Protein AF-A0A0L0V4I0-F1 (afdb_monomer)

Sequence (169 aa):
MTSSSRMPRTSWTTQQIAWNHDGDEGHPPSITVLLNWLERDNNYKRWRQDTTKVVIRWEVVAELKAHGIAHRNGADVNLKICMLEQAYLTAHAIQSRPDKYKRIIDGKEISTEAHMRMICKHWTGLDPLMGPLMTHADEVRYNIHNECFCQGLRQLLSPSLLPATGLKL

pLDDT: mean 77.12, std 23.41, range [28.97, 97.75]

Secondary structure (DSSP, 8-state):
-------------TT---TTS--BTTB--HHHHHHHHHHSTTHHHHHHH-SS-HHHHHHHHHHHHHTT--S--HHHHHHHHHHHHHHHHHHHHHHH-TTTS--EETTEEPPHHHHHHHH-TTHHHHHHHHGGG--HHHHHHHHHTHHHHTTTGGGTS------------

Structure (mmCIF, N/CA/C/O backbone):
data_AF-A0A0L0V4I0-F1
#
_entry.id   AF-A0A0L0V4I0-F1
#
loop_
_atom_site.group_PDB
_atom_site.id
_atom_site.type_symbol
_atom_site.label_atom_id
_atom_site.label_alt_id
_atom_site.label_comp_id
_atom_site.label_asym_id
_atom_site.label_entity_id
_atom_site.label_seq_id
_atom_site.pdbx_PDB_ins_code
_atom_site.Cartn_x
_atom_site.Cartn_y
_atom_site.Cartn_z
_atom_site.occupancy
_atom_site.B_iso_or_equiv
_atom_site.auth_seq_id
_atom_site.auth_comp_id
_atom_site.auth_asym_id
_atom_site.auth_atom_id
_atom_site.pdbx_PDB_model_num
ATOM 1 N N . MET A 1 1 ? -6.981 -49.919 14.067 1.00 34.25 1 MET A N 1
ATOM 2 C CA . MET A 1 1 ? -6.974 -48.605 14.746 1.00 34.25 1 MET A CA 1
ATOM 3 C C . MET A 1 1 ? -5.585 -48.002 14.594 1.00 34.25 1 MET A C 1
ATOM 5 O O . MET A 1 1 ? -4.705 -48.300 15.386 1.00 34.25 1 MET A O 1
ATOM 9 N N . THR A 1 2 ? -5.335 -47.254 13.521 1.00 32.97 2 THR A N 1
ATOM 10 C CA . THR A 1 2 ? -4.030 -46.625 13.269 1.00 32.97 2 THR A CA 1
ATOM 11 C C . THR A 1 2 ? -4.064 -45.192 13.781 1.00 32.97 2 THR A C 1
ATOM 13 O O . THR A 1 2 ? -4.767 -44.341 13.242 1.00 32.97 2 THR A O 1
ATOM 16 N N . SER A 1 3 ? -3.341 -44.968 14.877 1.00 29.17 3 SER A N 1
ATOM 17 C CA . SER A 1 3 ? -3.138 -43.669 15.512 1.00 29.17 3 SER A CA 1
ATOM 18 C C . SER A 1 3 ? -2.268 -42.795 14.606 1.00 29.17 3 SER A C 1
ATOM 20 O O . SER A 1 3 ? -1.114 -43.127 14.342 1.00 29.17 3 SER A O 1
ATOM 22 N N . SER A 1 4 ? -2.835 -41.707 14.083 1.00 33.25 4 SER A N 1
ATOM 23 C CA . SER A 1 4 ? -2.123 -40.755 13.229 1.00 33.25 4 SER A CA 1
ATOM 24 C C . SER A 1 4 ? -1.326 -39.795 14.111 1.00 33.25 4 SER A C 1
ATOM 26 O O . SER A 1 4 ? -1.894 -38.923 14.773 1.00 33.25 4 SER A O 1
ATOM 28 N N . SER A 1 5 ? -0.004 -39.965 14.13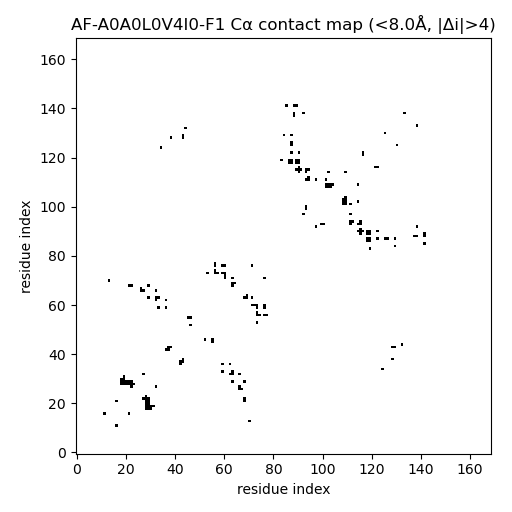8 1.00 38.09 5 SER A N 1
ATOM 29 C CA . SER A 1 5 ? 0.930 -39.088 14.843 1.00 38.09 5 SER A CA 1
ATOM 30 C C . SER A 1 5 ? 0.876 -37.677 14.255 1.00 38.09 5 SER A C 1
ATOM 32 O O . SER A 1 5 ? 1.319 -37.431 13.132 1.00 38.09 5 SER A O 1
ATOM 34 N N . ARG A 1 6 ? 0.307 -36.745 15.020 1.00 40.72 6 ARG A N 1
ATOM 35 C CA . ARG A 1 6 ? 0.271 -35.315 14.716 1.00 40.72 6 ARG A CA 1
ATOM 36 C C . ARG A 1 6 ? 1.664 -34.744 15.007 1.00 40.72 6 ARG A C 1
ATOM 38 O O . ARG A 1 6 ? 2.084 -34.728 16.161 1.00 40.72 6 ARG A O 1
ATOM 45 N N . MET A 1 7 ? 2.393 -34.326 13.972 1.00 34.47 7 MET A N 1
ATOM 46 C CA . MET A 1 7 ? 3.672 -33.623 14.139 1.00 34.47 7 MET A CA 1
ATOM 47 C C . MET A 1 7 ? 3.459 -32.334 14.956 1.00 34.47 7 MET A C 1
ATOM 49 O O . MET A 1 7 ? 2.437 -31.665 14.761 1.00 34.47 7 MET A O 1
ATOM 53 N N . PRO A 1 8 ? 4.391 -31.944 15.846 1.00 37.84 8 PRO A N 1
ATOM 54 C CA . PRO A 1 8 ? 4.285 -30.683 16.567 1.00 37.84 8 PRO A CA 1
ATOM 55 C C . PRO A 1 8 ? 4.387 -29.524 15.571 1.00 37.84 8 PRO A C 1
ATOM 57 O O . PRO A 1 8 ? 5.389 -29.394 14.867 1.00 37.84 8 PRO A O 1
ATOM 60 N N . ARG A 1 9 ? 3.362 -28.663 15.510 1.00 44.59 9 ARG A N 1
ATOM 61 C CA . ARG A 1 9 ? 3.486 -27.344 14.871 1.00 44.59 9 ARG A CA 1
ATOM 62 C C . ARG A 1 9 ? 4.581 -26.601 15.625 1.00 44.59 9 ARG A C 1
ATOM 64 O O . ARG A 1 9 ? 4.399 -26.273 16.795 1.00 44.59 9 ARG A O 1
ATOM 71 N N . THR A 1 10 ? 5.709 -26.357 14.966 1.00 45.31 10 THR A N 1
ATOM 72 C CA . THR A 1 10 ? 6.726 -25.439 15.468 1.00 45.31 10 THR A CA 1
ATOM 73 C C . THR A 1 10 ? 6.042 -24.111 15.782 1.00 45.31 10 THR A C 1
ATOM 75 O O . THR A 1 10 ? 5.307 -23.556 14.960 1.00 45.31 10 THR A O 1
ATOM 78 N N . SER A 1 11 ? 6.204 -23.635 17.015 1.00 41.53 11 SER A N 1
ATOM 79 C CA . SER A 1 11 ? 5.677 -22.346 17.442 1.00 41.53 11 SER A CA 1
ATOM 80 C C . SER A 1 11 ? 6.482 -21.256 16.746 1.00 41.53 11 SER A C 1
ATOM 82 O O . SER A 1 11 ? 7.517 -20.819 17.249 1.00 41.53 11 SER A O 1
ATOM 84 N N . TRP A 1 12 ? 6.039 -20.844 15.560 1.00 36.50 12 TRP A N 1
ATOM 85 C CA . TRP A 1 12 ? 6.485 -19.589 14.976 1.00 36.50 12 TRP A CA 1
ATOM 86 C C . TRP A 1 12 ? 6.231 -18.504 16.016 1.00 36.50 12 TRP A C 1
ATOM 88 O O . TRP A 1 12 ? 5.099 -18.332 16.475 1.00 36.50 12 TRP A O 1
ATOM 98 N N . THR A 1 13 ? 7.285 -17.808 16.438 1.00 43.12 13 THR A N 1
ATOM 99 C CA . THR A 1 13 ? 7.108 -16.592 17.221 1.00 43.12 13 THR A CA 1
ATOM 100 C C . THR A 1 13 ? 6.217 -15.662 16.405 1.00 43.12 13 THR A C 1
ATOM 102 O O . THR A 1 13 ? 6.369 -15.527 15.189 1.00 43.12 13 THR A O 1
ATOM 105 N N . THR A 1 14 ? 5.243 -15.055 17.073 1.00 48.72 14 THR A N 1
ATOM 106 C CA . THR A 1 14 ? 4.115 -14.297 16.511 1.00 48.72 14 THR A CA 1
ATOM 107 C C . THR A 1 14 ? 4.514 -13.233 15.468 1.00 48.72 14 THR A C 1
ATOM 109 O O . THR A 1 14 ? 3.688 -12.806 14.669 1.00 48.72 14 THR A O 1
ATOM 112 N N . GLN A 1 15 ? 5.793 -12.840 15.431 1.00 45.59 15 GLN A N 1
ATOM 113 C CA . GLN A 1 15 ? 6.386 -11.891 14.487 1.00 45.59 15 GLN A CA 1
ATOM 114 C C . GLN A 1 15 ? 6.671 -12.429 13.073 1.00 45.59 15 GLN A C 1
ATOM 116 O O . GLN A 1 15 ? 6.852 -11.616 12.171 1.00 45.59 15 GLN A O 1
ATOM 121 N N . GLN A 1 16 ? 6.725 -13.746 12.837 1.00 55.16 16 GLN A N 1
ATOM 122 C CA . GLN A 1 16 ? 7.199 -14.283 11.547 1.00 55.16 16 GLN A CA 1
ATOM 123 C C . GLN A 1 16 ? 6.113 -14.766 10.581 1.00 55.16 16 GLN A C 1
ATOM 125 O O . GLN A 1 16 ? 6.437 -15.159 9.460 1.00 55.16 16 GLN A O 1
ATOM 130 N N . ILE A 1 17 ? 4.831 -14.736 10.955 1.00 70.38 17 ILE A N 1
ATOM 131 C CA . ILE A 1 17 ? 3.790 -15.211 10.036 1.00 70.38 17 ILE A CA 1
ATOM 132 C C . ILE A 1 17 ? 3.685 -14.225 8.865 1.00 70.38 17 ILE A C 1
ATOM 134 O O . ILE A 1 17 ? 3.486 -13.022 9.056 1.00 70.38 17 ILE A O 1
ATOM 138 N N . ALA A 1 18 ? 3.870 -14.709 7.638 1.00 86.81 18 ALA A N 1
ATOM 139 C CA . ALA A 1 18 ? 3.820 -13.873 6.447 1.00 86.81 18 ALA A CA 1
ATOM 140 C C . ALA A 1 18 ? 2.383 -13.396 6.186 1.00 86.81 18 ALA A C 1
ATOM 142 O O . ALA A 1 18 ? 1.467 -14.206 6.146 1.00 86.81 18 ALA A O 1
ATOM 143 N N . TRP A 1 19 ? 2.198 -12.099 5.915 1.00 93.00 19 TRP A N 1
ATOM 144 C CA . TRP A 1 19 ? 0.888 -11.478 5.634 1.00 93.00 19 TRP A CA 1
ATOM 145 C C . TRP A 1 19 ? 0.092 -12.134 4.494 1.00 93.00 19 TRP A C 1
ATOM 147 O O . TRP A 1 19 ? -1.105 -11.909 4.388 1.00 93.00 19 TRP A O 1
ATOM 157 N N . ASN A 1 20 ? 0.755 -12.887 3.612 1.00 90.56 20 ASN A N 1
ATOM 158 C CA . ASN A 1 20 ? 0.120 -13.590 2.492 1.00 90.56 20 ASN A CA 1
ATOM 159 C C . ASN A 1 20 ? -0.324 -15.020 2.852 1.00 90.56 20 ASN A C 1
ATOM 161 O O . ASN A 1 20 ? -0.945 -15.681 2.028 1.00 90.56 20 ASN A O 1
ATOM 165 N N . HIS A 1 21 ? 0.043 -15.516 4.036 1.00 88.12 21 HIS A N 1
ATOM 166 C CA . HIS A 1 21 ? -0.069 -16.927 4.424 1.00 88.12 21 HIS A CA 1
ATOM 167 C C . HIS A 1 21 ? -0.541 -17.111 5.874 1.00 88.12 21 HIS A C 1
ATOM 169 O O . HIS A 1 21 ? -0.369 -18.184 6.442 1.00 88.12 21 HIS A O 1
ATOM 175 N N . ASP A 1 22 ? -1.091 -16.068 6.491 1.00 89.19 22 ASP A N 1
ATOM 176 C CA . ASP A 1 22 ? -1.547 -16.070 7.883 1.00 89.19 22 ASP A CA 1
ATOM 177 C C . ASP A 1 22 ? -3.072 -16.187 8.033 1.00 89.19 22 ASP A C 1
ATOM 179 O O . ASP A 1 22 ? -3.592 -15.953 9.122 1.00 89.19 22 ASP A O 1
ATOM 183 N N . GLY A 1 23 ? -3.762 -16.547 6.946 1.00 84.94 23 GLY A N 1
ATOM 184 C CA . GLY A 1 23 ? -5.162 -16.975 6.957 1.00 84.94 23 GLY A CA 1
ATOM 185 C C . GLY A 1 23 ? -5.305 -18.476 7.228 1.00 84.94 23 GLY A C 1
ATOM 186 O O . GLY A 1 23 ? -4.313 -19.210 7.286 1.00 84.94 23 GLY A O 1
ATOM 187 N N . ASP A 1 24 ? -6.543 -18.934 7.370 1.00 82.44 24 ASP A N 1
ATOM 188 C CA . ASP A 1 24 ? -6.903 -20.328 7.637 1.00 82.44 24 ASP A CA 1
ATOM 189 C C . ASP A 1 24 ? -8.071 -20.804 6.748 1.00 82.44 24 ASP A C 1
ATOM 191 O O . ASP A 1 24 ? -8.477 -20.135 5.795 1.00 82.44 24 ASP A O 1
ATOM 195 N N . GLU A 1 25 ? -8.570 -22.016 7.005 1.00 75.56 25 GLU A N 1
ATOM 196 C CA . GLU A 1 25 ? -9.678 -22.615 6.261 1.00 75.56 25 GLU A CA 1
ATOM 197 C C . GLU A 1 25 ? -10.993 -21.884 6.583 1.00 75.56 25 GLU A C 1
ATOM 199 O O . GLU A 1 25 ? -11.724 -22.245 7.500 1.00 75.56 25 GLU A O 1
ATOM 204 N N . GLY A 1 26 ? -11.269 -20.819 5.826 1.00 78.50 26 GLY A N 1
ATOM 205 C CA . GLY A 1 26 ? -12.465 -19.985 5.972 1.00 78.50 26 GLY A CA 1
ATOM 206 C C . GLY A 1 26 ? -12.172 -18.491 6.099 1.00 78.50 26 GLY A C 1
ATOM 207 O O . GLY A 1 26 ? -13.072 -17.686 5.845 1.00 78.50 26 GLY A O 1
ATOM 208 N N . HIS A 1 27 ? -10.929 -18.102 6.407 1.00 85.94 27 HIS A N 1
ATOM 209 C CA . HIS A 1 27 ? -10.543 -16.698 6.521 1.00 85.94 27 HIS A CA 1
ATOM 210 C C . HIS A 1 27 ? -9.415 -16.298 5.556 1.00 85.94 27 HIS A C 1
ATOM 212 O O . HIS A 1 27 ? -8.398 -16.990 5.441 1.00 85.94 27 HIS A O 1
ATOM 218 N N . PRO A 1 28 ? -9.559 -15.158 4.849 1.00 93.56 28 PRO A N 1
ATOM 219 C CA . PRO A 1 28 ? -8.517 -14.659 3.962 1.00 93.56 28 PRO A CA 1
ATOM 220 C C . PRO A 1 28 ? -7.261 -14.250 4.754 1.00 93.56 28 PRO A C 1
ATOM 222 O O . PRO A 1 28 ? -7.365 -13.866 5.918 1.00 93.56 28 PRO A O 1
ATOM 225 N N . PRO A 1 29 ? -6.068 -14.268 4.133 1.00 94.94 29 PRO A N 1
ATOM 226 C CA . PRO A 1 29 ? -4.847 -13.801 4.784 1.00 94.94 29 PRO A CA 1
ATOM 227 C C . PRO A 1 29 ? -4.891 -12.286 5.049 1.00 94.94 29 PRO A C 1
ATOM 229 O O . PRO A 1 29 ? -5.593 -11.538 4.357 1.00 94.94 29 PRO A O 1
ATOM 232 N N . SER A 1 30 ? -4.086 -11.806 6.002 1.00 96.31 30 SER A N 1
ATOM 233 C CA . SER A 1 30 ? -4.052 -10.398 6.430 1.00 96.31 30 SER A CA 1
ATOM 234 C C . SER A 1 30 ? -3.842 -9.427 5.279 1.00 96.31 30 SER A C 1
ATOM 236 O O . SER A 1 30 ? -4.384 -8.325 5.300 1.00 96.31 30 SER A O 1
ATOM 238 N N . ILE A 1 31 ? -3.044 -9.804 4.273 1.00 96.06 31 ILE A N 1
ATOM 239 C CA . ILE A 1 31 ? -2.812 -8.955 3.104 1.00 96.06 31 ILE A CA 1
ATOM 240 C C . ILE A 1 31 ? -4.113 -8.660 2.360 1.00 96.06 31 ILE A C 1
ATOM 242 O O . ILE A 1 31 ? -4.332 -7.526 1.954 1.00 96.06 31 ILE A O 1
ATOM 246 N N . THR A 1 32 ? -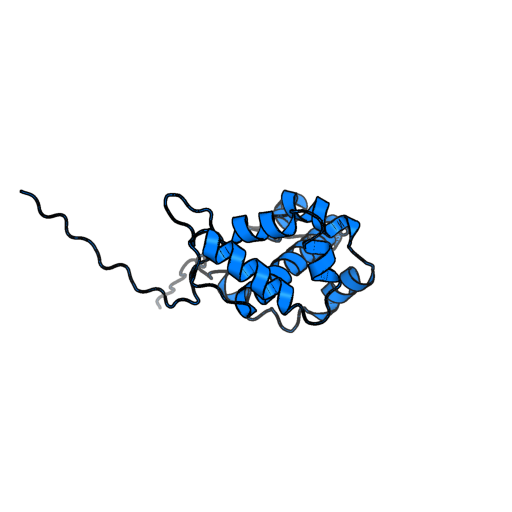4.980 -9.658 2.210 1.00 95.88 32 THR A N 1
ATOM 247 C CA . THR A 1 32 ? -6.232 -9.535 1.470 1.00 95.88 32 THR A CA 1
ATOM 248 C C . THR A 1 32 ? -7.202 -8.664 2.251 1.00 95.88 32 THR A C 1
ATOM 250 O O . THR A 1 32 ? -7.772 -7.739 1.683 1.00 95.88 32 THR A O 1
ATOM 253 N N . VAL A 1 33 ? -7.321 -8.885 3.565 1.00 97.12 33 VAL A N 1
ATOM 254 C CA . VAL A 1 33 ? -8.143 -8.032 4.441 1.00 97.12 33 VAL A CA 1
ATOM 255 C C . VAL A 1 33 ? -7.658 -6.581 4.398 1.00 97.12 33 VAL A C 1
ATOM 257 O O . VAL A 1 33 ? -8.464 -5.665 4.261 1.00 97.12 33 VAL A O 1
ATOM 260 N N . LEU A 1 34 ? -6.340 -6.362 4.456 1.00 97.25 34 LEU A N 1
ATOM 261 C CA . LEU A 1 34 ? -5.756 -5.025 4.396 1.00 97.25 34 LEU A CA 1
ATOM 262 C C . LEU A 1 34 ? -6.019 -4.333 3.053 1.00 97.25 34 LEU A C 1
ATOM 264 O O . LEU A 1 34 ? -6.404 -3.168 3.046 1.00 97.25 34 LEU A O 1
ATOM 268 N N . LEU A 1 35 ? -5.811 -5.023 1.929 1.00 96.81 35 LEU A N 1
ATOM 269 C CA . LEU A 1 35 ? -6.050 -4.455 0.599 1.00 96.81 35 LEU A CA 1
ATOM 270 C C . LEU A 1 35 ? -7.530 -4.114 0.397 1.00 96.81 35 LEU A C 1
ATOM 272 O O . LEU A 1 35 ? -7.832 -2.998 -0.015 1.00 96.81 35 LEU A O 1
ATOM 276 N N . ASN A 1 36 ? -8.438 -5.008 0.795 1.00 96.62 36 ASN A N 1
ATOM 277 C CA . ASN A 1 36 ? -9.878 -4.754 0.740 1.00 96.62 36 ASN A CA 1
ATOM 278 C C . ASN A 1 36 ? -10.274 -3.556 1.616 1.00 96.62 36 ASN A C 1
ATOM 280 O O . ASN A 1 36 ? -11.086 -2.727 1.212 1.00 96.62 36 ASN A O 1
ATOM 284 N N . TRP A 1 37 ? -9.692 -3.434 2.815 1.00 97.19 37 TRP A N 1
ATOM 285 C CA . TRP A 1 37 ? -9.947 -2.289 3.689 1.00 97.19 37 TRP A CA 1
ATOM 286 C C . TRP A 1 37 ? -9.471 -0.979 3.054 1.00 97.19 37 TRP A C 1
ATOM 288 O O . TRP A 1 37 ? -10.183 0.019 3.128 1.00 97.19 37 TRP A O 1
ATOM 298 N N . LEU A 1 38 ? -8.290 -0.982 2.426 1.00 96.56 38 LEU A N 1
ATOM 299 C CA . LEU A 1 38 ? -7.718 0.190 1.760 1.00 96.56 38 LEU A CA 1
ATOM 300 C C . LEU A 1 38 ? -8.561 0.651 0.563 1.00 96.56 38 LEU A C 1
ATOM 302 O O . LEU A 1 38 ? -8.724 1.858 0.380 1.00 96.56 38 LEU A O 1
ATOM 306 N N . GLU A 1 39 ? -9.086 -0.298 -0.213 1.00 95.62 39 GLU A N 1
ATOM 307 C CA . GLU A 1 39 ? -9.938 -0.065 -1.386 1.00 95.62 39 GLU A CA 1
ATOM 308 C C . GLU A 1 39 ? -11.351 0.411 -1.016 1.00 95.62 39 GLU A C 1
ATOM 310 O O . GLU A 1 39 ? -11.973 1.159 -1.768 1.00 95.62 39 GLU A O 1
ATOM 315 N N . ARG A 1 40 ? -11.863 0.012 0.153 1.00 95.44 40 ARG A N 1
ATOM 316 C CA . ARG A 1 40 ? -13.215 0.363 0.596 1.00 95.44 40 ARG A CA 1
ATOM 317 C C . ARG A 1 40 ? -13.350 1.869 0.859 1.00 95.44 40 ARG A C 1
ATOM 319 O O . ARG A 1 40 ? -12.606 2.459 1.647 1.00 95.44 40 ARG A O 1
ATOM 326 N N . ASP A 1 41 ? -14.367 2.475 0.252 1.00 92.44 41 ASP A N 1
ATOM 327 C CA . ASP A 1 41 ? -14.727 3.886 0.409 1.00 92.44 41 ASP A CA 1
ATOM 328 C C . ASP A 1 41 ? -13.534 4.840 0.178 1.00 92.44 41 ASP A C 1
ATOM 330 O O . ASP A 1 41 ? -12.853 4.791 -0.840 1.00 92.44 41 ASP A O 1
ATOM 334 N N . ASN A 1 42 ? -13.274 5.746 1.124 1.00 92.75 42 ASN A N 1
ATOM 335 C CA . ASN A 1 42 ? -12.157 6.689 1.091 1.00 92.75 42 ASN A CA 1
ATOM 336 C C . ASN A 1 42 ? -11.050 6.294 2.081 1.00 92.75 42 ASN A C 1
ATOM 338 O O . ASN A 1 42 ? -10.320 7.162 2.565 1.00 92.75 42 ASN A O 1
ATOM 342 N N . ASN A 1 43 ? -10.927 5.015 2.437 1.00 96.00 43 ASN A N 1
ATOM 343 C CA . ASN A 1 43 ? -10.047 4.584 3.522 1.00 96.00 43 ASN A CA 1
ATOM 344 C C . ASN A 1 43 ? -8.574 4.879 3.264 1.00 96.00 43 ASN A C 1
ATOM 346 O O . ASN A 1 43 ? -7.908 5.426 4.143 1.00 96.00 43 ASN A O 1
ATOM 350 N N . TYR A 1 44 ? -8.065 4.626 2.058 1.00 95.44 44 TYR A N 1
ATOM 351 C CA . TYR A 1 44 ? -6.691 5.015 1.749 1.00 95.44 44 TYR A CA 1
ATOM 352 C C . TYR A 1 44 ? -6.488 6.539 1.740 1.00 95.44 44 TYR A C 1
ATOM 354 O O . TYR A 1 44 ? -5.472 7.045 2.218 1.00 95.44 44 TYR A O 1
ATOM 362 N N . LYS A 1 45 ? -7.479 7.309 1.282 1.00 93.69 45 LYS A N 1
ATOM 363 C CA . LYS A 1 45 ? -7.423 8.777 1.339 1.00 93.69 45 LYS A CA 1
ATOM 364 C C . LYS A 1 45 ? -7.387 9.283 2.787 1.00 93.69 45 LYS A C 1
ATOM 366 O O . LYS A 1 45 ? -6.555 10.129 3.112 1.00 93.69 45 LYS A O 1
ATOM 371 N N . ARG A 1 46 ? -8.222 8.716 3.668 1.00 94.38 46 ARG A N 1
ATOM 372 C CA . ARG A 1 46 ? -8.197 8.958 5.123 1.00 94.38 46 ARG A CA 1
ATOM 373 C C . ARG A 1 46 ? -6.835 8.588 5.701 1.00 94.38 46 ARG A C 1
ATOM 375 O O . ARG A 1 46 ? -6.239 9.400 6.407 1.00 94.38 46 ARG A O 1
ATOM 382 N N . TRP A 1 47 ? -6.318 7.407 5.339 1.00 93.31 47 TRP A N 1
ATOM 383 C CA . TRP A 1 47 ? -4.986 6.954 5.730 1.00 93.31 47 TRP A CA 1
ATOM 384 C C . TRP A 1 47 ? -3.952 7.997 5.362 1.00 93.31 47 TRP A C 1
ATOM 386 O O . TRP A 1 47 ? -3.191 8.388 6.225 1.00 93.31 47 TRP A O 1
ATOM 396 N N . ARG A 1 48 ? -3.941 8.515 4.134 1.00 90.12 48 ARG A N 1
ATOM 397 C CA . ARG A 1 48 ? -2.961 9.510 3.676 1.00 90.12 48 ARG A CA 1
ATOM 398 C C . ARG A 1 48 ? -3.040 10.830 4.443 1.00 90.12 48 ARG A C 1
ATOM 400 O O . ARG A 1 48 ? -1.994 11.374 4.792 1.00 90.12 48 ARG A O 1
ATOM 407 N N . GLN A 1 49 ? -4.244 11.299 4.756 1.00 89.62 49 GLN A N 1
ATOM 408 C CA . GLN A 1 49 ? -4.486 12.617 5.353 1.00 89.62 49 GLN A CA 1
ATOM 409 C C . GLN A 1 49 ? -4.291 12.678 6.879 1.00 89.62 49 GLN A C 1
ATOM 411 O O . GLN A 1 49 ? -3.896 13.722 7.390 1.00 89.62 49 GLN A O 1
ATOM 416 N N . ASP A 1 50 ? -4.528 11.590 7.618 1.00 88.44 50 ASP A N 1
ATOM 417 C CA . ASP A 1 50 ? -4.416 11.577 9.089 1.00 88.44 50 ASP A CA 1
ATOM 418 C C . ASP A 1 50 ? -2.949 11.657 9.547 1.00 88.44 50 ASP A C 1
ATOM 420 O O . ASP A 1 50 ? -2.167 10.756 9.290 1.00 88.44 50 ASP A O 1
ATOM 424 N N . THR A 1 51 ? -2.516 12.692 10.257 1.00 82.12 51 THR A N 1
ATOM 425 C CA . THR A 1 51 ? -1.101 12.815 10.667 1.00 82.12 51 THR A CA 1
ATOM 426 C C . THR A 1 51 ? -0.654 11.767 11.689 1.00 82.12 51 THR A C 1
ATOM 428 O O . THR A 1 51 ? 0.511 11.375 11.696 1.00 82.12 51 THR A O 1
ATOM 431 N N . THR A 1 52 ? -1.558 11.282 12.536 1.00 83.62 52 THR A N 1
ATOM 432 C CA . THR A 1 52 ? -1.235 10.360 13.637 1.00 83.62 52 THR A CA 1
ATOM 433 C C . THR A 1 52 ? -1.404 8.894 13.243 1.00 83.62 52 THR A C 1
ATOM 435 O O . THR A 1 52 ? -0.745 8.011 13.805 1.00 83.62 52 THR A O 1
ATOM 438 N N . LYS A 1 53 ? -2.310 8.634 12.289 1.00 88.81 53 LYS A N 1
ATOM 439 C CA . LYS A 1 53 ? -2.777 7.313 11.844 1.00 88.81 53 LYS A CA 1
ATOM 440 C C . LYS A 1 53 ? -3.334 6.438 12.981 1.00 88.81 53 LYS A C 1
ATOM 442 O O . LYS A 1 53 ? -3.578 5.255 12.766 1.00 88.81 53 LYS A O 1
ATOM 447 N N . VAL A 1 5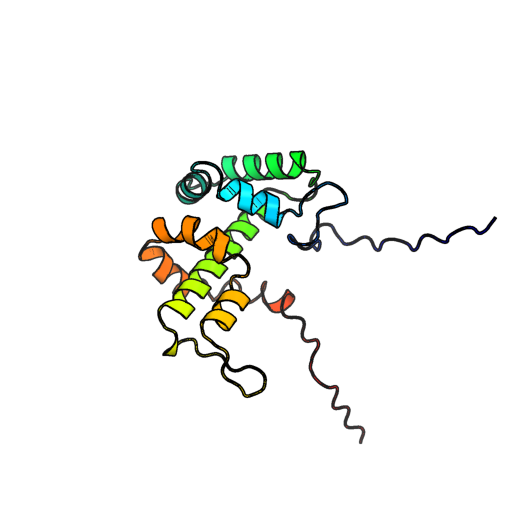4 ? -3.502 6.957 14.205 1.00 89.81 54 VAL A N 1
ATOM 448 C CA . VAL A 1 54 ? -3.790 6.138 15.399 1.00 89.81 54 VAL A CA 1
ATOM 449 C C . VAL A 1 54 ? -5.141 5.451 15.266 1.00 89.81 54 VAL A C 1
ATOM 451 O O . VAL A 1 54 ? -5.210 4.231 15.393 1.00 89.81 54 VAL A O 1
ATOM 454 N N . VAL A 1 55 ? -6.190 6.225 14.985 1.00 93.62 55 VAL A N 1
ATOM 455 C CA . VAL A 1 55 ? -7.564 5.717 14.866 1.00 93.62 55 VAL A CA 1
ATOM 456 C C . VAL A 1 55 ? -7.650 4.705 13.729 1.00 93.62 55 VAL A C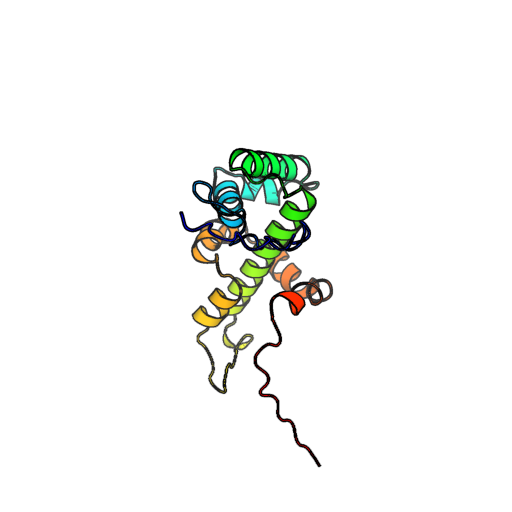 1
ATOM 458 O O . VAL A 1 55 ? -8.126 3.591 13.923 1.00 93.62 55 VAL A O 1
ATOM 461 N N . ILE A 1 56 ? -7.079 5.049 12.576 1.00 94.88 56 ILE A N 1
ATOM 462 C CA . ILE A 1 56 ? -7.111 4.197 11.389 1.00 94.88 56 ILE A CA 1
ATOM 463 C C . ILE A 1 56 ? -6.398 2.859 11.626 1.00 94.88 56 ILE A C 1
ATOM 465 O O . ILE A 1 56 ? -6.905 1.810 11.238 1.00 94.88 56 ILE A O 1
ATOM 469 N N . ARG A 1 57 ? -5.249 2.854 12.314 1.00 94.81 57 ARG A N 1
ATOM 470 C CA . ARG A 1 57 ? -4.565 1.599 12.671 1.00 94.81 57 ARG A CA 1
ATOM 471 C C . ARG A 1 57 ? -5.450 0.692 13.517 1.00 94.81 57 ARG A C 1
ATOM 473 O O . ARG A 1 57 ? -5.434 -0.518 13.312 1.00 94.81 57 ARG A O 1
ATOM 480 N N . TRP A 1 58 ? -6.220 1.255 14.445 1.00 95.19 58 TRP A N 1
ATOM 481 C CA . TRP A 1 58 ? -7.146 0.479 15.266 1.00 95.19 58 TRP A CA 1
ATOM 482 C C . TRP A 1 58 ? -8.369 -0.013 14.487 1.00 95.19 58 TRP A C 1
ATOM 484 O O . TRP A 1 58 ? -8.790 -1.142 14.724 1.00 95.19 58 TRP A O 1
ATOM 494 N N . GLU A 1 59 ? -8.881 0.763 13.527 1.00 97.19 59 GLU A N 1
ATOM 495 C CA . GLU A 1 59 ? -9.932 0.309 12.601 1.00 97.19 59 GLU A CA 1
ATOM 496 C C . GLU A 1 59 ? -9.475 -0.923 11.809 1.00 97.19 59 GLU A C 1
ATOM 498 O O . GLU A 1 59 ? -10.173 -1.933 11.776 1.00 97.19 59 GLU A O 1
ATOM 503 N N . VAL A 1 60 ? -8.267 -0.885 11.242 1.00 97.44 60 VAL A N 1
ATOM 504 C CA . VAL A 1 60 ? -7.707 -2.024 10.499 1.00 97.44 60 VAL A CA 1
ATOM 505 C C . VAL A 1 60 ? -7.470 -3.227 11.415 1.00 97.44 60 VAL A C 1
ATOM 507 O O . VAL A 1 60 ? -7.769 -4.355 11.036 1.00 97.44 60 VAL A O 1
ATOM 510 N N . VAL A 1 61 ? -6.962 -3.021 12.637 1.00 97.75 61 VAL A N 1
ATOM 511 C CA . VAL A 1 61 ? -6.800 -4.114 13.615 1.00 97.75 61 VAL A CA 1
ATOM 512 C C . VAL A 1 61 ? -8.150 -4.744 13.969 1.00 97.75 61 VAL A C 1
ATOM 514 O O . VAL A 1 61 ? -8.227 -5.962 14.120 1.00 97.75 61 VAL A O 1
ATOM 517 N N . ALA A 1 62 ? -9.212 -3.948 14.102 1.00 97.75 62 ALA A N 1
ATOM 518 C CA . ALA A 1 62 ? -10.556 -4.466 14.334 1.00 97.75 62 ALA A CA 1
ATOM 519 C C . ALA A 1 62 ? -11.068 -5.276 13.129 1.00 97.75 62 ALA A C 1
ATOM 521 O O . ALA A 1 62 ? -11.599 -6.368 13.328 1.00 97.75 62 ALA A O 1
ATOM 522 N N . GLU A 1 63 ? -10.834 -4.804 11.900 1.00 97.50 63 GLU A N 1
ATOM 523 C CA . GLU A 1 63 ? -11.179 -5.533 10.670 1.00 97.50 63 GLU A CA 1
ATOM 524 C C . GLU A 1 63 ? -10.446 -6.882 10.589 1.00 97.50 63 GLU A C 1
ATOM 526 O O . GLU A 1 63 ? -11.063 -7.912 10.319 1.00 97.50 63 GLU A O 1
ATOM 531 N N . LEU A 1 64 ? -9.142 -6.902 10.888 1.00 96.12 64 LEU A N 1
ATOM 532 C CA . LEU A 1 64 ? -8.335 -8.126 10.932 1.00 96.12 64 LEU A CA 1
ATOM 533 C C . LEU A 1 64 ? -8.884 -9.115 11.970 1.00 96.12 64 LEU A C 1
ATOM 535 O O . LEU A 1 64 ? -9.079 -10.290 11.664 1.00 96.12 64 LEU A O 1
ATOM 539 N N . LYS A 1 65 ? -9.218 -8.639 13.176 1.00 95.44 65 LYS A N 1
ATOM 540 C CA . LYS A 1 65 ? -9.815 -9.474 14.231 1.00 95.44 65 LYS A CA 1
ATOM 541 C C . LYS A 1 65 ? -11.170 -10.053 13.833 1.00 95.44 65 LYS A C 1
ATOM 543 O O . LYS A 1 65 ? -11.435 -11.208 14.156 1.00 95.44 65 LYS A O 1
ATOM 548 N N . ALA A 1 66 ? -12.002 -9.289 13.125 1.00 95.38 66 ALA A N 1
ATOM 549 C CA . ALA A 1 66 ? -13.283 -9.772 12.608 1.00 95.38 66 ALA A CA 1
ATOM 550 C C . ALA A 1 66 ? -13.115 -10.921 11.594 1.00 95.38 66 ALA A C 1
ATOM 552 O O . ALA A 1 66 ? -14.013 -11.746 11.453 1.00 95.38 66 ALA A O 1
ATOM 553 N N . HIS A 1 67 ? -11.948 -11.015 10.951 1.00 94.88 67 HIS A N 1
ATOM 554 C CA . HIS A 1 67 ? -11.557 -12.104 10.053 1.00 94.88 67 HIS A CA 1
ATOM 555 C C . HIS A 1 67 ? -10.680 -13.167 10.745 1.00 94.88 67 HIS A C 1
ATOM 557 O O . HIS A 1 67 ? -9.916 -13.858 10.083 1.00 94.88 67 HIS A O 1
ATOM 563 N N . GLY A 1 68 ? -10.722 -13.280 12.078 1.00 92.56 68 GLY A N 1
ATOM 564 C CA . GLY A 1 68 ? -9.975 -14.306 12.825 1.00 92.56 68 GLY A CA 1
ATOM 565 C C . GLY A 1 68 ? -8.484 -14.004 13.041 1.00 92.56 68 GLY A C 1
ATOM 566 O O . GLY A 1 68 ? -7.775 -14.769 13.695 1.00 92.56 68 GLY A O 1
ATOM 567 N N . ILE A 1 69 ? -7.984 -12.860 12.570 1.00 93.25 69 ILE A N 1
ATOM 568 C CA . ILE A 1 69 ? -6.565 -12.497 12.637 1.00 93.25 69 ILE A CA 1
ATOM 569 C C . ILE A 1 69 ? -6.313 -11.640 13.885 1.00 93.25 69 ILE A C 1
ATOM 571 O O . ILE A 1 69 ? -6.323 -10.410 13.855 1.00 93.25 69 ILE A O 1
ATOM 575 N N . ALA A 1 70 ? -6.051 -12.298 15.016 1.00 92.38 70 ALA A N 1
ATOM 576 C CA . ALA A 1 70 ? -5.847 -11.619 16.302 1.00 92.38 70 ALA A CA 1
ATOM 577 C C . ALA A 1 70 ? -4.384 -11.252 16.622 1.00 92.38 70 ALA A C 1
ATOM 579 O O . ALA A 1 70 ? -4.125 -10.546 17.595 1.00 92.38 70 ALA A O 1
ATOM 580 N N . HIS A 1 71 ? -3.424 -11.738 15.831 1.00 90.38 71 HIS A N 1
ATOM 581 C CA . HIS A 1 71 ? -1.995 -11.642 16.144 1.00 90.38 71 HIS A CA 1
ATOM 582 C C . HIS A 1 71 ? -1.321 -10.347 15.653 1.00 90.38 71 HIS A C 1
ATOM 584 O O . HIS A 1 71 ? -0.180 -10.080 16.023 1.00 90.38 71 HIS A O 1
ATOM 590 N N . ARG A 1 72 ? -2.011 -9.551 14.823 1.00 92.69 72 ARG A N 1
ATOM 591 C CA . ARG A 1 72 ? -1.522 -8.273 14.286 1.00 92.69 72 ARG A CA 1
ATOM 592 C C . ARG A 1 72 ? -1.898 -7.116 15.204 1.00 92.69 72 ARG A C 1
ATOM 594 O O . ARG A 1 72 ? -3.013 -7.058 15.724 1.00 92.69 72 ARG A O 1
ATOM 601 N N . ASN A 1 73 ? -0.990 -6.162 15.359 1.00 92.56 73 ASN A N 1
ATOM 602 C CA . ASN A 1 73 ? -1.227 -4.925 16.099 1.00 92.56 73 ASN A CA 1
ATOM 603 C C . ASN A 1 73 ? -1.117 -3.683 15.192 1.00 92.56 73 ASN A C 1
ATOM 605 O O . ASN A 1 73 ? -0.807 -3.769 14.003 1.00 92.56 73 ASN A O 1
ATOM 609 N N . GLY A 1 74 ? -1.370 -2.501 15.762 1.00 90.94 74 GLY A N 1
ATOM 610 C CA . GLY A 1 74 ? -1.328 -1.248 15.008 1.00 90.94 74 GLY A CA 1
ATOM 611 C C . GLY A 1 74 ? 0.046 -0.939 14.402 1.00 90.94 74 GLY A C 1
ATOM 612 O O . GLY A 1 74 ? 0.111 -0.432 13.285 1.00 90.94 74 GLY A O 1
ATOM 613 N N . ALA A 1 75 ? 1.148 -1.269 15.083 1.00 87.38 75 ALA A N 1
ATOM 614 C CA . ALA A 1 75 ? 2.490 -1.069 14.538 1.00 87.38 75 ALA A CA 1
ATOM 615 C C . ALA A 1 75 ? 2.739 -1.963 13.311 1.00 87.38 75 ALA A C 1
ATOM 617 O O . ALA A 1 75 ? 3.278 -1.478 12.315 1.00 87.38 75 ALA A O 1
ATOM 618 N N . ASP A 1 76 ? 2.268 -3.215 13.339 1.00 90.25 76 ASP A N 1
ATOM 619 C CA . ASP A 1 76 ? 2.348 -4.125 12.189 1.00 90.25 76 ASP A CA 1
ATOM 620 C C . ASP A 1 76 ? 1.574 -3.568 10.989 1.00 90.25 76 ASP A C 1
ATOM 622 O O . ASP A 1 76 ? 2.090 -3.550 9.871 1.00 90.25 76 ASP A O 1
ATOM 626 N N . VAL A 1 77 ? 0.351 -3.072 11.223 1.00 94.00 77 VAL A N 1
ATOM 627 C CA . VAL A 1 77 ? -0.480 -2.425 10.193 1.00 94.00 77 VAL A CA 1
ATOM 628 C C . VAL A 1 77 ? 0.242 -1.224 9.591 1.00 94.00 77 VAL A C 1
ATOM 630 O O . VAL A 1 77 ? 0.326 -1.103 8.370 1.00 94.00 77 VAL A O 1
ATOM 633 N N . ASN A 1 78 ? 0.804 -0.357 10.437 1.00 89.31 78 ASN A N 1
ATOM 634 C CA . ASN A 1 78 ? 1.526 0.828 9.986 1.00 89.31 78 ASN A CA 1
ATOM 635 C C . ASN A 1 78 ? 2.691 0.463 9.073 1.00 89.31 78 ASN A C 1
ATOM 637 O O . ASN A 1 78 ? 2.806 0.980 7.964 1.00 89.31 78 ASN A O 1
ATOM 641 N N . LEU A 1 79 ? 3.536 -0.453 9.549 1.00 86.06 79 LEU A N 1
ATOM 642 C CA . LEU A 1 79 ? 4.691 -0.924 8.807 1.00 86.06 79 LEU A CA 1
ATOM 643 C C . LEU A 1 79 ? 4.262 -1.526 7.470 1.00 86.06 79 LEU A C 1
ATOM 645 O O . LEU A 1 79 ? 4.855 -1.221 6.437 1.00 86.06 79 LEU A O 1
ATOM 649 N N . LYS A 1 80 ? 3.207 -2.344 7.467 1.00 92.50 80 LYS A N 1
ATOM 650 C CA . LYS A 1 80 ? 2.753 -3.004 6.251 1.00 92.50 80 LYS A CA 1
ATOM 651 C C . LYS A 1 80 ? 2.219 -2.026 5.210 1.00 92.50 80 LYS A C 1
ATOM 653 O O . LYS A 1 80 ? 2.557 -2.184 4.039 1.00 92.50 80 LYS A O 1
ATOM 658 N N . ILE A 1 81 ? 1.437 -1.021 5.607 1.00 92.12 81 ILE A N 1
ATOM 659 C CA . ILE A 1 81 ? 0.947 -0.007 4.664 1.00 92.12 81 ILE A CA 1
ATOM 660 C C . ILE A 1 81 ? 2.120 0.812 4.110 1.00 92.12 81 ILE A C 1
ATOM 662 O O . ILE A 1 81 ? 2.219 0.953 2.894 1.00 92.12 81 ILE A O 1
ATOM 666 N N . CYS A 1 82 ? 3.075 1.232 4.950 1.00 88.06 82 CYS A N 1
ATOM 667 C CA . CYS A 1 82 ? 4.302 1.892 4.485 1.00 88.06 82 CYS A CA 1
ATOM 668 C C . CYS A 1 82 ? 5.072 1.043 3.456 1.00 88.06 82 CYS A C 1
ATOM 670 O O . CYS A 1 82 ? 5.560 1.565 2.456 1.00 88.06 82 CYS A O 1
ATOM 672 N N . MET A 1 83 ? 5.167 -0.273 3.672 1.00 86.69 83 MET A N 1
ATOM 673 C CA . MET A 1 83 ? 5.807 -1.187 2.721 1.00 86.69 83 MET A CA 1
ATOM 674 C C . MET A 1 83 ? 5.053 -1.280 1.391 1.00 86.69 83 MET A C 1
ATOM 676 O O . MET A 1 83 ? 5.692 -1.371 0.346 1.00 86.69 83 MET A O 1
ATOM 680 N N . LEU A 1 84 ? 3.716 -1.280 1.416 1.00 92.62 84 LEU A N 1
ATOM 681 C CA . LEU A 1 84 ? 2.896 -1.297 0.201 1.00 92.62 84 LEU A CA 1
ATOM 682 C C . LEU A 1 84 ? 3.052 0.005 -0.589 1.00 92.62 84 LEU A C 1
ATOM 684 O O . LEU A 1 84 ? 3.286 -0.052 -1.793 1.00 92.62 84 LEU A O 1
ATOM 688 N N . GLU A 1 85 ? 3.010 1.154 0.090 1.00 91.19 85 GLU A N 1
ATOM 689 C CA . GLU A 1 85 ? 3.254 2.464 -0.526 1.00 91.19 85 GLU A CA 1
ATOM 690 C C . GLU A 1 85 ? 4.648 2.520 -1.161 1.00 91.19 85 GLU A C 1
ATOM 692 O O . GLU A 1 85 ? 4.791 2.907 -2.318 1.00 91.19 85 GLU A O 1
ATOM 697 N N . GLN A 1 86 ? 5.684 2.055 -0.458 1.00 87.00 86 GLN A N 1
ATOM 698 C CA . GLN A 1 86 ? 7.043 2.047 -0.999 1.00 87.00 86 GLN A CA 1
ATOM 699 C C . GLN A 1 86 ? 7.196 1.098 -2.194 1.00 87.00 86 GLN A C 1
ATOM 701 O O . GLN A 1 86 ? 7.859 1.441 -3.178 1.00 87.00 86 GLN A O 1
ATOM 706 N N . ALA A 1 87 ? 6.603 -0.097 -2.124 1.00 90.31 87 ALA A N 1
ATOM 707 C CA . ALA A 1 87 ? 6.607 -1.040 -3.236 1.00 90.31 87 ALA A CA 1
ATOM 708 C C . ALA A 1 87 ? 5.926 -0.424 -4.466 1.00 90.31 87 ALA A C 1
ATOM 710 O O . ALA A 1 87 ? 6.473 -0.510 -5.566 1.00 90.31 87 ALA A O 1
ATOM 711 N N . TYR A 1 88 ? 4.790 0.252 -4.268 1.00 93.06 88 TYR A N 1
ATOM 712 C CA . TYR A 1 88 ? 4.080 0.971 -5.321 1.00 93.06 88 TYR A CA 1
ATOM 713 C C . TYR A 1 88 ? 4.934 2.085 -5.935 1.00 93.06 88 TYR A C 1
ATOM 715 O O . TYR A 1 88 ? 5.153 2.074 -7.142 1.00 93.06 88 TYR A O 1
ATOM 723 N N . LEU A 1 89 ? 5.507 2.981 -5.124 1.00 91.00 89 LEU A N 1
ATOM 724 C CA . LEU A 1 89 ? 6.355 4.076 -5.617 1.00 91.00 89 LEU A CA 1
ATOM 725 C C . LEU A 1 89 ? 7.570 3.560 -6.397 1.00 91.00 89 LEU A C 1
ATOM 727 O O . LEU A 1 89 ? 7.938 4.114 -7.432 1.00 91.00 89 LEU A O 1
ATOM 731 N N . THR A 1 90 ? 8.171 2.462 -5.935 1.00 88.38 90 THR A N 1
ATOM 732 C CA . THR A 1 90 ? 9.296 1.824 -6.631 1.00 88.38 90 THR A CA 1
ATOM 733 C C . THR A 1 90 ? 8.863 1.248 -7.977 1.00 88.38 90 THR A C 1
ATOM 735 O O . THR A 1 90 ? 9.532 1.458 -8.986 1.00 88.38 90 THR A O 1
ATOM 738 N N . ALA A 1 91 ? 7.734 0.542 -8.006 1.00 91.94 91 ALA A N 1
ATOM 739 C CA . ALA A 1 91 ? 7.154 -0.003 -9.226 1.00 91.94 91 ALA A CA 1
ATOM 740 C C . ALA A 1 91 ? 6.782 1.104 -10.229 1.00 91.94 91 ALA A C 1
ATOM 742 O O . ALA A 1 91 ? 7.137 1.003 -11.402 1.00 91.94 91 ALA A O 1
ATOM 743 N N . HIS A 1 92 ? 6.187 2.198 -9.755 1.00 92.31 92 HIS A N 1
ATOM 744 C CA . HIS A 1 92 ? 5.867 3.368 -10.567 1.00 92.31 92 HIS A CA 1
ATOM 745 C C . HIS A 1 92 ? 7.132 4.029 -11.139 1.00 92.31 92 HIS A C 1
ATOM 747 O O . HIS A 1 92 ? 7.173 4.391 -12.315 1.00 92.31 92 HIS A O 1
ATOM 753 N N . ALA A 1 93 ? 8.208 4.142 -10.351 1.00 89.56 93 ALA A N 1
ATOM 754 C CA . ALA A 1 93 ? 9.484 4.678 -10.823 1.00 89.56 93 ALA A CA 1
ATOM 755 C C . ALA A 1 93 ? 10.130 3.786 -11.899 1.00 89.56 93 ALA A C 1
ATOM 757 O O . ALA A 1 93 ? 10.650 4.307 -12.888 1.00 89.56 93 ALA A O 1
ATOM 758 N N . ILE A 1 94 ? 10.061 2.458 -11.736 1.00 90.31 94 ILE A N 1
ATOM 759 C CA . ILE A 1 94 ? 10.512 1.480 -12.740 1.00 90.31 94 ILE A CA 1
ATOM 760 C C . ILE A 1 94 ? 9.722 1.650 -14.039 1.00 90.31 94 ILE A C 1
ATOM 762 O O . ILE A 1 94 ? 10.322 1.728 -15.109 1.00 90.31 94 ILE A O 1
ATOM 766 N N . GLN A 1 95 ? 8.394 1.739 -13.942 1.00 91.81 95 GLN A N 1
ATOM 767 C CA . GLN A 1 95 ? 7.511 1.924 -15.091 1.00 91.81 95 GLN A CA 1
ATOM 768 C C . GLN A 1 95 ? 7.775 3.257 -15.807 1.00 91.81 95 GLN A C 1
ATOM 770 O O . GLN A 1 95 ? 7.829 3.294 -17.032 1.00 91.81 95 GLN A O 1
ATOM 775 N N . SER A 1 96 ? 7.992 4.335 -15.050 1.00 90.75 96 SER A N 1
ATOM 776 C CA . SER A 1 96 ? 8.200 5.688 -15.583 1.00 90.75 96 SER A CA 1
ATOM 777 C C . SER A 1 96 ? 9.591 5.916 -16.177 1.00 90.75 96 SER A C 1
ATOM 779 O O . SER A 1 96 ? 9.772 6.800 -17.011 1.00 90.75 96 SER A O 1
ATOM 781 N N . ARG A 1 97 ? 10.611 5.189 -15.702 1.00 89.44 97 ARG A N 1
ATOM 782 C CA . ARG A 1 97 ? 12.022 5.391 -16.085 1.00 89.44 97 ARG A CA 1
ATOM 783 C C . ARG A 1 97 ? 12.714 4.048 -16.345 1.00 89.44 97 ARG A C 1
ATOM 785 O O . ARG A 1 97 ? 13.698 3.733 -15.667 1.00 89.44 97 ARG A O 1
ATOM 792 N N . PRO A 1 98 ? 12.234 3.255 -17.316 1.00 88.25 98 PRO A N 1
ATOM 793 C CA . PRO A 1 98 ? 12.712 1.892 -17.536 1.00 88.25 98 PRO A CA 1
ATOM 794 C C . PRO A 1 98 ? 14.219 1.831 -17.806 1.00 88.25 98 PRO A C 1
ATOM 796 O O . PRO A 1 98 ? 14.888 0.938 -17.293 1.00 88.25 98 PRO A O 1
ATOM 799 N N . ASP A 1 99 ? 14.782 2.827 -18.498 1.00 89.56 99 ASP A N 1
ATOM 800 C CA . ASP A 1 99 ? 16.218 2.880 -18.795 1.00 89.56 99 ASP A CA 1
ATOM 801 C C . ASP A 1 99 ? 17.106 3.004 -17.555 1.00 89.56 99 ASP A C 1
ATOM 803 O O . ASP A 1 99 ? 18.225 2.494 -17.536 1.00 89.56 99 ASP A O 1
ATOM 807 N N . LYS A 1 100 ? 16.604 3.657 -16.501 1.00 88.56 100 LYS A N 1
ATOM 808 C CA . LYS A 1 100 ? 17.335 3.845 -15.242 1.00 88.56 100 LYS A CA 1
ATOM 809 C C . LYS A 1 100 ? 17.269 2.608 -14.349 1.00 88.56 100 LYS A C 1
ATOM 811 O O . LYS A 1 100 ? 18.178 2.378 -13.557 1.00 88.56 100 LYS A O 1
ATOM 816 N N . TYR A 1 101 ? 16.193 1.831 -14.458 1.00 86.62 101 TYR A N 1
ATOM 817 C CA . TYR A 1 101 ? 15.901 0.705 -13.570 1.00 86.62 101 TYR A CA 1
ATOM 818 C C . TYR A 1 101 ? 15.910 -0.643 -14.297 1.00 86.62 101 TYR A C 1
ATOM 820 O O . TYR A 1 101 ? 15.207 -1.577 -13.892 1.00 86.62 101 TYR A O 1
ATOM 828 N N . LYS A 1 102 ? 16.719 -0.759 -15.357 1.00 90.12 102 LYS A N 1
ATOM 829 C CA . LYS A 1 102 ? 16.982 -2.035 -16.026 1.00 90.12 102 LYS A CA 1
ATOM 830 C C . LYS A 1 102 ? 17.463 -3.060 -15.011 1.00 90.12 102 LYS A C 1
ATOM 832 O O . LYS A 1 102 ? 18.272 -2.760 -14.131 1.00 90.12 102 LYS A O 1
ATOM 837 N N . ARG A 1 103 ? 16.959 -4.284 -15.133 1.00 89.00 103 ARG A N 1
ATOM 838 C CA . ARG A 1 103 ? 17.311 -5.377 -14.230 1.00 89.00 103 ARG A CA 1
ATOM 839 C C . ARG A 1 103 ? 17.671 -6.613 -15.024 1.00 89.00 103 ARG A C 1
ATOM 841 O O . ARG A 1 103 ? 16.925 -7.031 -15.901 1.00 89.00 103 ARG A O 1
ATOM 848 N N . ILE A 1 104 ? 18.805 -7.200 -14.668 1.00 92.06 104 ILE A N 1
ATOM 849 C CA . ILE A 1 104 ? 19.320 -8.428 -15.262 1.00 92.06 104 ILE A CA 1
ATOM 850 C C . ILE A 1 104 ? 19.208 -9.535 -14.215 1.00 92.06 104 ILE A C 1
ATOM 852 O O . ILE A 1 104 ? 19.629 -9.353 -13.072 1.00 92.06 104 ILE A O 1
ATOM 856 N N . ILE A 1 105 ? 18.614 -10.662 -14.598 1.00 89.50 105 ILE A N 1
ATOM 857 C CA . ILE A 1 105 ? 18.523 -11.886 -13.795 1.00 89.50 105 ILE A CA 1
ATOM 858 C C . ILE A 1 105 ? 19.037 -13.024 -14.670 1.00 89.50 105 ILE A C 1
ATOM 860 O O . ILE A 1 105 ? 18.651 -13.124 -15.833 1.00 89.50 105 ILE A O 1
ATOM 864 N N . ASP A 1 106 ? 19.956 -13.827 -14.136 1.00 92.81 106 ASP A N 1
ATOM 865 C CA . ASP A 1 106 ? 20.584 -14.949 -14.849 1.00 92.81 106 ASP A CA 1
ATOM 866 C C . ASP A 1 106 ? 21.170 -14.552 -16.218 1.00 92.81 106 ASP A C 1
ATOM 868 O O . ASP A 1 106 ? 21.027 -15.246 -17.221 1.00 92.81 106 ASP A O 1
ATOM 872 N N . GLY A 1 107 ? 21.805 -13.376 -16.274 1.00 93.81 107 GLY A N 1
ATOM 873 C CA . GLY A 1 107 ? 22.428 -12.844 -17.491 1.00 93.81 107 GLY A CA 1
ATOM 874 C C . GLY A 1 107 ? 21.452 -12.283 -18.532 1.00 93.81 107 GLY A C 1
ATOM 875 O O . GLY A 1 107 ? 21.901 -11.806 -19.572 1.00 93.81 107 GLY A O 1
ATOM 876 N N . LYS A 1 108 ? 20.139 -12.283 -18.265 1.00 94.56 108 LYS A N 1
ATOM 877 C CA . LYS A 1 108 ? 19.112 -11.746 -19.166 1.00 94.56 108 LYS A CA 1
ATOM 878 C C . LYS A 1 108 ? 18.404 -10.532 -18.567 1.00 94.56 108 LYS A C 1
ATOM 880 O O . LYS A 1 108 ? 17.966 -10.562 -17.419 1.00 94.56 108 LYS A O 1
ATOM 885 N N . GLU A 1 109 ? 18.256 -9.468 -19.358 1.00 94.31 109 GLU A N 1
ATOM 886 C CA . GLU A 1 109 ? 17.400 -8.336 -18.990 1.00 94.31 109 GLU A CA 1
ATOM 887 C C . GLU A 1 109 ? 15.934 -8.789 -18.935 1.00 94.31 109 GLU A C 1
ATOM 889 O O . GLU A 1 109 ? 15.406 -9.365 -19.891 1.00 94.31 109 GLU A O 1
ATOM 894 N N . ILE A 1 110 ? 15.285 -8.566 -17.793 1.00 94.31 110 ILE A N 1
ATOM 895 C CA . ILE A 1 110 ? 13.857 -8.845 -17.626 1.00 94.31 110 ILE A CA 1
ATOM 896 C C . ILE A 1 110 ? 13.035 -7.651 -18.110 1.00 94.31 110 ILE A C 1
ATOM 898 O O . ILE A 1 110 ? 13.494 -6.512 -18.062 1.00 94.31 110 ILE A O 1
ATOM 902 N N . SER A 1 111 ? 11.794 -7.893 -18.541 1.00 95.62 111 SER A N 1
ATOM 903 C CA . SER A 1 111 ? 10.914 -6.797 -18.953 1.00 95.62 111 SER A CA 1
ATOM 904 C C . SER A 1 111 ? 10.629 -5.838 -17.792 1.00 95.62 111 SER A C 1
ATOM 906 O O . SER A 1 111 ? 10.574 -6.245 -16.626 1.00 95.62 111 SER A O 1
ATOM 908 N N . THR A 1 112 ? 10.380 -4.565 -18.112 1.00 93.38 112 THR A N 1
ATOM 909 C CA . THR A 1 112 ? 9.961 -3.543 -17.138 1.00 93.38 112 THR A CA 1
ATOM 910 C C . THR A 1 112 ? 8.760 -4.010 -16.318 1.00 93.38 112 THR A C 1
ATOM 912 O O . THR A 1 112 ? 8.757 -3.865 -15.100 1.00 93.38 112 THR A O 1
ATOM 915 N N . GLU A 1 113 ? 7.773 -4.642 -16.959 1.00 93.25 113 GLU A N 1
ATOM 916 C CA . GLU A 1 113 ? 6.591 -5.183 -16.281 1.00 93.25 113 GLU A CA 1
ATOM 917 C C . GLU A 1 113 ? 6.943 -6.317 -15.306 1.00 93.25 113 GLU A C 1
ATOM 919 O O . GLU A 1 113 ? 6.449 -6.334 -14.177 1.00 93.25 113 GLU A O 1
ATOM 924 N N . ALA A 1 114 ? 7.828 -7.241 -15.695 1.00 92.25 114 ALA A N 1
ATOM 925 C CA . ALA A 1 114 ? 8.280 -8.309 -14.806 1.00 92.25 114 ALA A CA 1
ATOM 926 C C . ALA A 1 114 ? 9.042 -7.744 -13.599 1.00 92.25 114 ALA A C 1
ATOM 928 O O . ALA A 1 114 ? 8.819 -8.179 -12.467 1.00 92.25 114 ALA A O 1
ATOM 929 N N . HIS A 1 115 ? 9.895 -6.736 -13.815 1.00 92.19 115 HIS A N 1
ATOM 930 C CA . HIS A 1 115 ? 10.595 -6.051 -12.732 1.00 92.19 115 HIS A CA 1
ATOM 931 C C . HIS A 1 115 ? 9.608 -5.344 -11.790 1.00 92.19 115 HIS A C 1
ATOM 933 O O . HIS A 1 115 ? 9.660 -5.537 -10.576 1.00 92.19 115 HIS A O 1
ATOM 939 N N . MET A 1 116 ? 8.664 -4.588 -12.346 1.00 92.50 116 MET A N 1
ATOM 940 C CA . MET A 1 116 ? 7.619 -3.886 -11.605 1.00 92.50 116 MET A CA 1
ATOM 941 C C . MET A 1 116 ? 6.798 -4.848 -10.733 1.00 92.50 116 MET A C 1
ATOM 943 O O . MET A 1 116 ? 6.674 -4.626 -9.529 1.00 92.50 116 MET A O 1
ATOM 947 N N . ARG A 1 117 ? 6.294 -5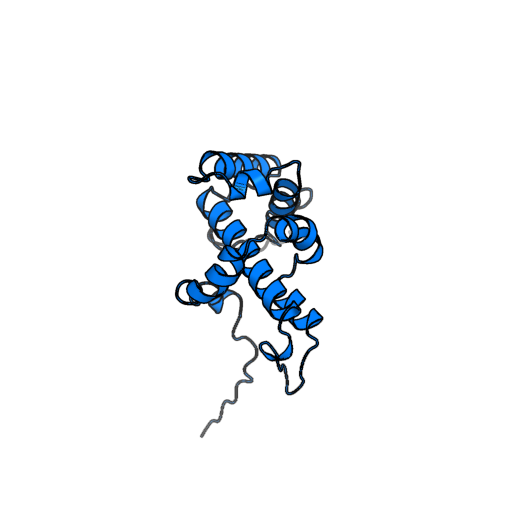.952 -11.305 1.00 90.56 117 ARG A N 1
ATOM 948 C CA . ARG A 1 117 ? 5.500 -6.960 -10.575 1.00 90.56 117 ARG A CA 1
ATOM 949 C C . ARG A 1 117 ? 6.303 -7.715 -9.521 1.00 90.56 117 ARG A C 1
ATOM 951 O O . ARG A 1 117 ? 5.741 -8.136 -8.512 1.00 90.56 117 ARG A O 1
ATOM 958 N N . MET A 1 118 ? 7.610 -7.877 -9.726 1.00 87.88 118 MET A N 1
ATOM 959 C CA . MET A 1 118 ? 8.494 -8.455 -8.713 1.00 87.88 118 MET A CA 1
ATOM 960 C C . MET A 1 118 ? 8.571 -7.572 -7.464 1.00 87.88 118 MET A C 1
ATOM 962 O O . MET A 1 118 ? 8.590 -8.094 -6.349 1.00 87.88 118 MET A O 1
ATOM 966 N N . ILE A 1 119 ? 8.603 -6.249 -7.647 1.00 88.69 119 ILE A N 1
ATOM 967 C CA . ILE A 1 119 ? 8.655 -5.282 -6.548 1.00 88.69 119 ILE A CA 1
ATOM 968 C C . ILE A 1 119 ? 7.276 -5.080 -5.916 1.00 88.69 119 ILE A C 1
ATOM 970 O O . ILE A 1 119 ? 7.126 -5.203 -4.701 1.00 88.69 119 ILE A O 1
ATOM 974 N N . CYS A 1 120 ? 6.259 -4.805 -6.731 1.00 92.81 120 CYS A N 1
ATOM 975 C CA . CYS A 1 120 ? 4.896 -4.556 -6.288 1.00 92.81 120 CYS A CA 1
ATOM 976 C C . CYS A 1 120 ? 3.970 -5.674 -6.770 1.00 92.81 120 CYS A C 1
ATOM 978 O O . CYS A 1 120 ? 3.296 -5.568 -7.794 1.00 92.81 120 CYS A O 1
ATOM 980 N N . LYS A 1 121 ? 3.911 -6.760 -5.993 1.00 92.38 121 LYS A N 1
ATOM 981 C CA . LYS A 1 121 ? 3.054 -7.920 -6.298 1.00 92.38 121 LYS A CA 1
ATOM 982 C C . LYS A 1 121 ? 1.566 -7.567 -6.383 1.00 92.38 121 LYS A C 1
ATOM 984 O O . LYS A 1 121 ? 0.823 -8.237 -7.089 1.00 92.38 121 LYS A O 1
ATOM 989 N N . HIS A 1 122 ? 1.144 -6.521 -5.673 1.00 94.25 122 HIS A N 1
ATOM 990 C CA . HIS A 1 122 ? -0.246 -6.063 -5.611 1.00 94.25 122 HIS A CA 1
ATOM 991 C C . HIS A 1 122 ? -0.521 -4.864 -6.527 1.00 94.25 122 HIS A C 1
ATOM 993 O O . HIS A 1 122 ? -1.522 -4.182 -6.334 1.00 94.25 122 HIS A O 1
ATOM 999 N N . TRP A 1 123 ? 0.343 -4.610 -7.520 1.00 94.12 123 TRP A N 1
ATOM 1000 C CA . TRP A 1 123 ? 0.237 -3.472 -8.439 1.00 94.12 123 TRP A CA 1
ATOM 1001 C C . TRP A 1 123 ? -1.184 -3.253 -8.963 1.00 94.12 123 TRP A C 1
ATOM 1003 O O . TRP A 1 123 ? -1.715 -2.161 -8.829 1.00 94.12 123 TRP A O 1
ATOM 1013 N N . THR A 1 124 ? -1.827 -4.300 -9.485 1.00 92.94 124 THR A N 1
ATOM 1014 C CA . THR A 1 124 ? -3.158 -4.204 -10.103 1.00 92.94 124 THR A CA 1
ATOM 1015 C C . THR A 1 124 ? -4.231 -3.643 -9.165 1.00 92.94 124 THR A C 1
ATOM 1017 O O . THR A 1 124 ? -5.103 -2.924 -9.631 1.00 92.94 124 THR A O 1
ATOM 1020 N N . GLY A 1 125 ? -4.169 -3.948 -7.864 1.00 92.06 125 GLY A N 1
ATOM 1021 C CA . GLY A 1 125 ? -5.108 -3.397 -6.878 1.00 92.06 125 GLY A CA 1
ATOM 1022 C C . GLY A 1 125 ? -4.657 -2.055 -6.297 1.00 92.06 125 GLY A C 1
ATOM 1023 O O . GLY A 1 125 ? -5.481 -1.233 -5.916 1.00 92.06 125 GLY A O 1
ATOM 1024 N N . LEU A 1 126 ? -3.346 -1.811 -6.237 1.00 94.00 126 LEU A N 1
ATOM 1025 C CA . LEU A 1 126 ? -2.796 -0.585 -5.661 1.00 94.00 126 LEU A CA 1
ATOM 1026 C C . LEU A 1 126 ? -2.786 0.590 -6.637 1.00 94.00 126 LEU A C 1
ATOM 1028 O O . LEU A 1 126 ? -2.925 1.721 -6.195 1.00 94.00 126 LEU A O 1
ATOM 1032 N N . ASP A 1 127 ? -2.630 0.356 -7.937 1.00 94.25 127 ASP A N 1
ATOM 1033 C CA . ASP A 1 127 ? -2.484 1.430 -8.922 1.00 94.25 127 ASP A CA 1
ATOM 1034 C C . ASP A 1 127 ? -3.734 2.318 -9.059 1.00 94.25 127 ASP A C 1
ATOM 1036 O O . ASP A 1 127 ? -3.601 3.536 -8.913 1.00 94.25 127 ASP A O 1
ATOM 1040 N N . PRO A 1 128 ? -4.960 1.767 -9.176 1.00 94.06 128 PRO A N 1
ATOM 1041 C CA . PRO A 1 128 ? -6.175 2.585 -9.182 1.00 94.06 128 PRO A CA 1
ATOM 1042 C C . PRO A 1 128 ? -6.397 3.358 -7.873 1.00 94.06 128 PRO A C 1
ATOM 1044 O O . PRO A 1 128 ? -7.058 4.394 -7.866 1.00 94.06 128 PRO A O 1
ATOM 1047 N N . LEU A 1 129 ? -5.847 2.855 -6.764 1.00 93.25 129 LEU A N 1
ATOM 1048 C CA . LEU A 1 129 ? -6.007 3.416 -5.426 1.00 93.25 129 LEU A CA 1
ATOM 1049 C C . LEU A 1 129 ? -4.979 4.518 -5.118 1.00 93.25 129 LEU A C 1
ATOM 1051 O O . LEU A 1 129 ? -5.314 5.556 -4.545 1.00 93.25 129 LEU A O 1
ATOM 1055 N N . MET A 1 130 ? -3.714 4.269 -5.453 1.00 92.94 130 MET A N 1
ATOM 1056 C CA . MET A 1 130 ? -2.571 5.099 -5.074 1.00 92.94 130 MET A CA 1
ATOM 1057 C C . MET A 1 130 ? -2.202 6.105 -6.158 1.00 92.94 130 MET A C 1
ATOM 1059 O O . MET A 1 130 ? -1.863 7.239 -5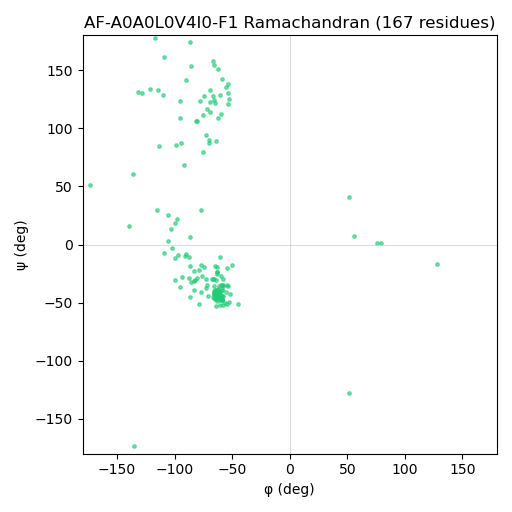.819 1.00 92.94 130 MET A O 1
ATOM 1063 N N . GLY A 1 131 ? -2.323 5.733 -7.435 1.00 92.50 131 GLY A N 1
ATOM 1064 C CA . GLY A 1 131 ? -1.960 6.581 -8.571 1.00 92.50 131 GLY A CA 1
ATOM 1065 C C . GLY A 1 131 ? -2.643 7.949 -8.545 1.00 92.50 131 GLY A C 1
ATOM 1066 O O . GLY A 1 131 ? -1.944 8.964 -8.557 1.00 92.50 131 GLY A O 1
ATOM 1067 N N . PRO A 1 132 ? -3.980 8.027 -8.388 1.00 92.88 132 PRO A N 1
ATOM 1068 C CA . PRO A 1 132 ? -4.691 9.308 -8.334 1.00 92.88 132 PRO A CA 1
ATOM 1069 C C . PRO A 1 132 ? -4.316 10.208 -7.146 1.00 92.88 132 PRO A C 1
ATOM 1071 O O . PRO A 1 132 ? -4.595 11.406 -7.169 1.00 92.88 132 PRO A O 1
ATOM 1074 N N . LEU A 1 133 ? -3.728 9.645 -6.086 1.00 89.38 133 LEU A N 1
ATOM 1075 C CA . LEU A 1 133 ? -3.341 10.361 -4.863 1.00 89.38 133 LEU A CA 1
ATOM 1076 C C . LEU A 1 133 ? -1.827 10.587 -4.757 1.00 89.38 133 LEU A C 1
ATOM 1078 O O . LEU A 1 133 ? -1.351 11.106 -3.736 1.00 89.38 133 LEU A O 1
ATOM 1082 N N . MET A 1 134 ? -1.073 10.175 -5.776 1.00 85.56 134 MET A N 1
ATOM 1083 C CA . MET A 1 134 ? 0.368 10.329 -5.821 1.00 85.56 134 MET A CA 1
ATOM 1084 C C . MET A 1 134 ? 0.718 11.791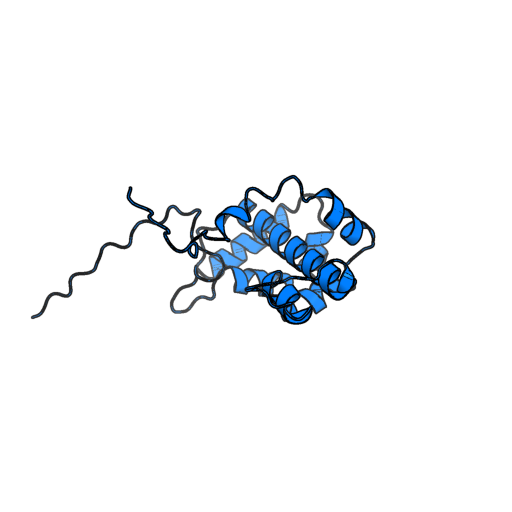 -6.095 1.00 85.56 134 MET A C 1
ATOM 1086 O O . MET A 1 134 ? 0.214 12.419 -7.024 1.00 85.56 134 MET A O 1
ATOM 1090 N N . THR A 1 135 ? 1.581 12.353 -5.255 1.00 83.12 135 THR A N 1
ATOM 1091 C CA . THR A 1 135 ? 2.046 13.736 -5.381 1.00 83.12 135 THR A CA 1
ATOM 1092 C C . THR A 1 135 ? 3.505 13.765 -5.812 1.00 83.12 135 THR A C 1
ATOM 1094 O O . THR A 1 135 ? 4.249 12.808 -5.599 1.00 83.12 135 THR A O 1
ATOM 1097 N N . HIS A 1 136 ? 3.966 14.906 -6.328 1.00 73.88 136 HIS A N 1
ATOM 1098 C CA . HIS A 1 136 ? 5.389 15.094 -6.623 1.00 73.88 136 HIS A CA 1
ATOM 1099 C C . HIS A 1 136 ? 6.280 14.898 -5.377 1.00 73.88 136 HIS A C 1
ATOM 1101 O O . HIS A 1 136 ? 7.406 14.418 -5.473 1.00 73.88 136 HIS A O 1
ATOM 1107 N N . ALA A 1 137 ? 5.762 15.188 -4.177 1.00 72.69 137 ALA A N 1
ATOM 1108 C CA . ALA A 1 137 ? 6.477 14.932 -2.930 1.00 72.69 137 ALA A CA 1
ATOM 1109 C C . ALA A 1 137 ? 6.700 13.430 -2.665 1.00 72.69 137 ALA A C 1
ATOM 1111 O O . ALA A 1 137 ? 7.705 13.068 -2.054 1.00 72.69 137 ALA A O 1
ATOM 1112 N N . ASP A 1 138 ? 5.815 12.547 -3.137 1.00 74.19 138 ASP A N 1
ATOM 1113 C CA . ASP A 1 138 ? 5.995 11.096 -3.009 1.00 74.19 138 ASP A CA 1
ATOM 1114 C C . ASP A 1 138 ? 7.083 10.571 -3.951 1.00 7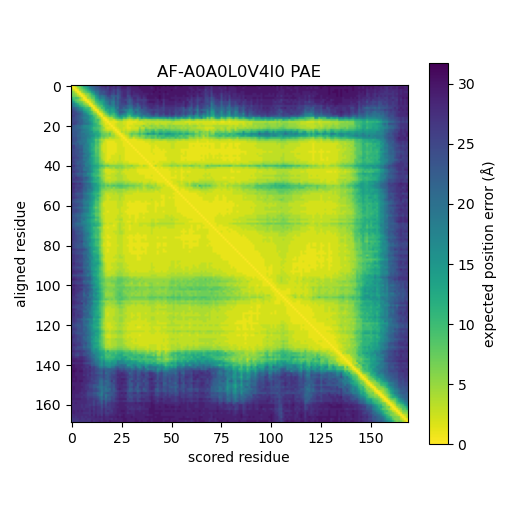4.19 138 ASP A C 1
ATOM 1116 O O . ASP A 1 138 ? 7.893 9.733 -3.548 1.00 74.19 138 ASP A O 1
ATOM 1120 N N . GLU A 1 139 ? 7.175 11.127 -5.164 1.00 64.75 139 GLU A N 1
ATOM 1121 C CA . GLU A 1 139 ? 8.275 10.837 -6.095 1.00 64.75 139 GLU A CA 1
ATOM 1122 C C . GLU A 1 139 ? 9.639 11.219 -5.500 1.00 64.75 139 GLU A C 1
ATOM 1124 O O . GLU A 1 139 ? 10.642 10.541 -5.730 1.00 64.75 139 GLU A O 1
ATOM 1129 N N . VAL A 1 140 ? 9.684 12.297 -4.710 1.00 61.94 140 VAL A N 1
ATOM 1130 C CA . VAL A 1 140 ? 10.891 12.730 -3.994 1.00 61.94 140 VAL A CA 1
ATOM 1131 C C . VAL A 1 140 ? 11.150 11.863 -2.758 1.00 61.94 140 VAL A C 1
ATOM 1133 O O . VAL A 1 140 ? 12.297 11.481 -2.521 1.00 61.94 140 VAL A O 1
ATOM 1136 N N . ARG A 1 141 ? 10.111 11.490 -1.995 1.00 61.22 141 ARG A N 1
ATOM 1137 C CA . ARG A 1 141 ? 10.216 10.625 -0.802 1.00 61.22 141 ARG A CA 1
ATOM 1138 C C . ARG A 1 141 ? 10.833 9.260 -1.134 1.00 61.22 141 ARG A C 1
ATOM 1140 O O . ARG A 1 141 ? 11.634 8.759 -0.344 1.00 61.22 141 ARG A O 1
ATOM 1147 N N . TYR A 1 142 ? 10.549 8.718 -2.321 1.00 58.09 142 TYR A N 1
ATOM 1148 C CA . TYR A 1 142 ? 11.210 7.525 -2.864 1.00 58.09 142 TYR A CA 1
ATOM 1149 C C . TYR A 1 142 ? 12.749 7.646 -2.905 1.00 58.09 142 TYR A C 1
ATOM 1151 O O . TYR A 1 142 ? 13.445 6.667 -2.644 1.00 58.09 142 TYR A O 1
ATOM 1159 N N . ASN A 1 143 ? 13.298 8.837 -3.167 1.00 51.81 143 ASN A N 1
ATOM 1160 C CA . ASN A 1 143 ? 14.748 9.034 -3.276 1.00 51.81 143 ASN A CA 1
ATOM 1161 C C . ASN A 1 143 ? 15.462 9.127 -1.913 1.00 51.81 143 ASN A C 1
ATOM 1163 O O . ASN A 1 143 ? 16.666 8.894 -1.858 1.00 51.81 143 ASN A O 1
ATOM 1167 N N . ILE A 1 144 ? 14.751 9.461 -0.828 1.00 45.81 144 ILE A N 1
ATOM 1168 C CA . ILE A 1 144 ? 15.352 9.771 0.486 1.00 45.81 144 ILE A CA 1
ATOM 1169 C C . ILE A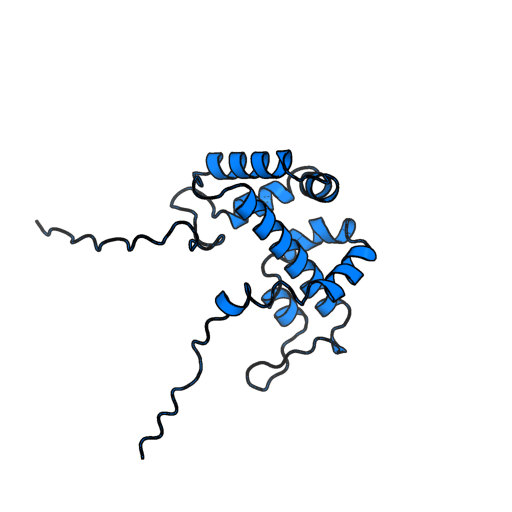 1 144 ? 15.286 8.573 1.452 1.00 45.81 144 ILE A C 1
ATOM 1171 O O . ILE A 1 144 ? 16.180 8.386 2.270 1.00 45.81 144 ILE A O 1
ATOM 1175 N N . HIS A 1 145 ? 14.272 7.706 1.352 1.00 46.88 145 HIS A N 1
ATOM 1176 C CA . HIS A 1 145 ? 14.044 6.640 2.344 1.00 46.88 145 HIS A CA 1
ATOM 1177 C C . HIS A 1 145 ? 14.812 5.320 2.115 1.00 46.88 145 HIS A C 1
ATOM 1179 O O . HIS A 1 145 ? 14.616 4.358 2.865 1.00 46.88 145 HIS A O 1
ATOM 1185 N N . ASN A 1 146 ? 15.725 5.270 1.137 1.00 44.50 146 ASN A N 1
ATOM 1186 C CA . ASN A 1 146 ? 16.558 4.089 0.867 1.00 44.50 146 ASN A CA 1
ATOM 1187 C C . ASN A 1 146 ? 17.537 3.735 2.008 1.00 44.50 146 ASN A C 1
ATOM 1189 O O . ASN A 1 146 ? 17.982 2.588 2.081 1.00 44.50 146 ASN A O 1
ATOM 1193 N N . GLU A 1 147 ? 17.835 4.656 2.932 1.00 40.53 147 GLU A N 1
ATOM 1194 C CA . GLU A 1 147 ? 18.816 4.398 4.000 1.00 40.53 147 GLU A CA 1
ATOM 1195 C C . GLU A 1 147 ? 18.260 3.638 5.218 1.00 40.53 147 GLU A C 1
ATOM 1197 O O . GLU A 1 147 ? 19.018 2.952 5.897 1.00 40.53 147 GLU A O 1
ATOM 1202 N N . CYS A 1 148 ? 16.945 3.651 5.479 1.00 38.94 148 CYS A N 1
ATOM 1203 C CA . CYS A 1 148 ? 16.385 2.990 6.675 1.00 38.94 148 CYS A CA 1
ATOM 1204 C C . CYS A 1 148 ? 15.763 1.603 6.429 1.00 38.94 148 CYS A C 1
ATOM 1206 O O . CYS A 1 148 ? 15.485 0.887 7.387 1.00 38.94 148 CYS A O 1
ATOM 1208 N N . PHE A 1 149 ? 15.548 1.181 5.175 1.00 45.59 149 PHE A N 1
ATOM 1209 C CA . PHE A 1 149 ? 14.813 -0.064 4.882 1.00 45.59 149 PHE A CA 1
ATOM 1210 C C . PHE A 1 149 ? 15.667 -1.221 4.334 1.00 45.59 149 PHE A C 1
ATOM 1212 O O . PHE A 1 149 ? 15.202 -2.363 4.270 1.00 45.59 149 PHE A O 1
ATOM 1219 N N . CYS A 1 150 ? 16.949 -0.985 4.029 1.00 42.84 150 CYS A N 1
ATOM 1220 C CA . CYS A 1 150 ? 17.875 -2.044 3.603 1.00 42.84 150 CYS A CA 1
ATOM 1221 C C . CYS A 1 150 ? 18.087 -3.160 4.655 1.00 42.84 150 CYS A C 1
ATOM 1223 O O . CYS A 1 150 ? 18.644 -4.207 4.321 1.00 42.84 150 CYS A O 1
ATOM 1225 N N . GLN A 1 151 ? 17.620 -2.994 5.900 1.00 38.72 151 GLN A N 1
ATOM 1226 C CA . GLN A 1 151 ? 17.641 -4.054 6.917 1.00 38.72 151 GLN A CA 1
ATOM 1227 C C . GLN A 1 151 ? 16.419 -4.993 6.858 1.00 38.72 151 GLN A C 1
ATOM 1229 O O . GLN A 1 151 ? 16.569 -6.185 7.113 1.00 38.72 151 GLN A O 1
ATOM 1234 N N . GLY A 1 152 ? 15.234 -4.513 6.458 1.00 38.91 152 GLY A N 1
ATOM 1235 C CA . GLY A 1 152 ? 14.005 -5.326 6.432 1.00 38.91 152 GLY A CA 1
ATOM 1236 C C . GLY A 1 152 ? 13.855 -6.194 5.177 1.00 38.91 152 GLY A C 1
ATOM 1237 O O . GLY A 1 152 ? 13.462 -7.356 5.258 1.00 38.91 152 GLY A O 1
ATOM 1238 N N . LEU A 1 153 ? 14.232 -5.671 4.003 1.00 40.75 153 LEU A N 1
ATOM 1239 C CA . LEU A 1 153 ? 14.172 -6.425 2.739 1.00 40.75 153 LEU A CA 1
ATOM 1240 C C . LEU A 1 153 ? 15.272 -7.492 2.603 1.00 40.75 153 LEU A C 1
ATOM 1242 O O . LEU A 1 153 ? 15.091 -8.448 1.850 1.00 40.75 153 LEU A O 1
ATOM 1246 N N . ARG A 1 154 ? 16.367 -7.399 3.375 1.00 36.47 154 ARG A N 1
ATOM 1247 C CA . ARG A 1 154 ? 17.397 -8.454 3.441 1.00 36.47 154 ARG A CA 1
ATOM 1248 C C . ARG A 1 154 ? 16.875 -9.777 4.003 1.00 36.47 154 ARG A C 1
ATOM 1250 O O . ARG A 1 154 ? 17.457 -10.808 3.699 1.00 36.47 154 ARG A O 1
ATOM 1257 N N . GLN A 1 155 ? 15.795 -9.772 4.786 1.00 38.22 155 GLN A N 1
ATOM 1258 C CA . GLN A 1 155 ? 15.212 -11.007 5.325 1.00 38.22 155 GLN A CA 1
ATOM 1259 C C . GLN A 1 155 ? 14.207 -11.678 4.373 1.00 38.22 155 GLN A C 1
ATOM 1261 O O . GLN A 1 155 ? 13.934 -12.864 4.524 1.00 38.22 155 GLN A O 1
ATOM 1266 N N . LEU A 1 156 ? 13.680 -10.954 3.377 1.00 37.81 156 LEU A N 1
ATOM 1267 C CA . LEU A 1 156 ? 12.736 -11.494 2.383 1.00 37.81 156 LEU A CA 1
ATOM 1268 C C . LEU A 1 156 ? 13.408 -11.924 1.071 1.00 37.81 156 LEU A C 1
ATOM 1270 O O . LEU A 1 156 ? 12.772 -12.564 0.237 1.00 37.81 156 LEU A O 1
ATOM 1274 N N . LEU A 1 157 ? 14.690 -11.603 0.898 1.00 33.59 157 LEU A N 1
ATOM 1275 C CA . LEU A 1 157 ? 15.557 -12.219 -0.099 1.00 33.59 157 LEU A CA 1
ATOM 1276 C C . LEU A 1 157 ? 16.389 -13.289 0.612 1.00 33.59 157 LEU A C 1
ATOM 1278 O O . LEU A 1 157 ? 17.494 -13.023 1.078 1.00 33.59 157 LEU A O 1
ATOM 1282 N N . SER A 1 158 ? 15.844 -14.498 0.740 1.00 28.97 158 SER A N 1
ATOM 1283 C CA . SER A 1 158 ? 16.632 -15.653 1.169 1.00 28.97 158 SER A CA 1
ATOM 1284 C C . SER A 1 158 ? 17.870 -15.798 0.264 1.00 28.97 158 SER A C 1
ATOM 1286 O O . SER A 1 158 ? 17.716 -15.822 -0.956 1.00 28.97 158 SER A O 1
ATOM 1288 N N . PRO A 1 159 ? 19.090 -15.955 0.811 1.00 32.94 159 PRO A N 1
ATOM 1289 C CA . PRO A 1 159 ? 20.302 -16.251 0.039 1.00 32.94 159 PRO A CA 1
ATOM 1290 C C . PRO A 1 159 ? 20.377 -17.729 -0.397 1.00 32.94 159 PRO A C 1
ATOM 1292 O O . PRO A 1 159 ? 21.454 -18.305 -0.525 1.00 32.94 159 PRO A O 1
ATOM 1295 N N . SER A 1 160 ? 19.237 -18.383 -0.612 1.00 35.81 160 SER A N 1
ATOM 1296 C CA . SER A 1 160 ? 19.169 -19.790 -1.004 1.00 35.81 160 SER A CA 1
ATOM 1297 C C . SER A 1 160 ? 19.142 -19.915 -2.523 1.00 35.81 160 SER A C 1
ATOM 1299 O O . SER A 1 160 ? 18.109 -20.256 -3.087 1.00 35.81 160 SER A O 1
ATOM 1301 N N . LEU A 1 161 ? 20.262 -19.568 -3.158 1.00 31.28 161 LEU A N 1
ATOM 1302 C CA . LEU A 1 161 ? 20.705 -20.019 -4.489 1.00 31.28 161 LEU A CA 1
ATOM 1303 C C . LEU A 1 161 ? 22.134 -19.495 -4.740 1.00 31.28 161 LEU A C 1
ATOM 1305 O O . LEU A 1 161 ? 22.435 -18.865 -5.746 1.00 31.28 161 LEU A O 1
ATOM 1309 N N . LEU A 1 162 ? 23.039 -19.742 -3.790 1.00 31.12 162 LEU A N 1
ATOM 1310 C CA . LEU A 1 162 ? 24.456 -19.867 -4.122 1.00 31.12 162 LEU A CA 1
ATOM 1311 C C . LEU A 1 162 ? 24.721 -21.366 -4.298 1.00 31.12 162 LEU A C 1
ATOM 1313 O O . LEU A 1 162 ? 24.434 -22.123 -3.364 1.00 31.12 162 LEU A O 1
ATOM 1317 N N . PRO A 1 163 ? 25.232 -21.839 -5.448 1.00 30.30 163 PRO A N 1
ATOM 1318 C CA . PRO A 1 163 ? 25.776 -23.182 -5.500 1.00 30.30 163 PRO A CA 1
ATOM 1319 C C . PRO A 1 163 ? 26.929 -23.251 -4.498 1.00 30.30 163 PRO A C 1
ATOM 1321 O O . PRO A 1 163 ? 27.817 -22.398 -4.485 1.00 30.30 163 PRO A O 1
ATOM 1324 N N . ALA A 1 164 ? 26.891 -24.263 -3.636 1.00 37.50 164 ALA A N 1
ATOM 1325 C CA . ALA A 1 164 ? 27.995 -24.597 -2.758 1.00 37.50 164 ALA A CA 1
ATOM 1326 C C . ALA A 1 164 ? 29.196 -25.019 -3.618 1.00 37.50 164 ALA A C 1
ATOM 1328 O O . ALA A 1 164 ? 29.377 -26.197 -3.912 1.00 37.50 164 ALA A O 1
ATOM 1329 N N . THR A 1 165 ? 30.041 -24.074 -4.024 1.00 38.75 165 THR A N 1
ATOM 1330 C CA . THR A 1 165 ? 31.409 -24.393 -4.433 1.00 38.75 165 THR A CA 1
ATOM 1331 C C . THR A 1 165 ? 32.213 -24.676 -3.174 1.00 38.75 165 THR A C 1
ATOM 1333 O O . THR A 1 165 ? 32.931 -23.825 -2.654 1.00 38.75 165 THR A O 1
ATOM 1336 N N . GLY A 1 166 ? 32.053 -25.895 -2.662 1.00 31.80 166 GLY A N 1
ATOM 1337 C CA . GLY A 1 166 ? 33.046 -26.514 -1.806 1.00 31.80 166 GLY A CA 1
ATOM 1338 C C . GLY A 1 166 ? 34.239 -26.914 -2.664 1.00 31.80 166 GLY A C 1
ATOM 1339 O O . GLY A 1 166 ? 34.242 -27.999 -3.238 1.00 31.80 166 GLY A O 1
ATOM 1340 N N . LEU A 1 167 ? 35.251 -26.050 -2.750 1.00 31.62 167 LEU A N 1
ATOM 1341 C CA . LEU A 1 167 ? 36.604 -26.511 -3.045 1.00 31.62 167 LEU A CA 1
ATOM 1342 C C . LEU A 1 167 ? 37.191 -27.034 -1.731 1.00 31.62 167 LEU A C 1
ATOM 1344 O O . LEU A 1 167 ? 37.516 -26.260 -0.833 1.00 31.62 167 LEU A O 1
ATOM 1348 N N . LYS A 1 168 ? 37.286 -28.361 -1.619 1.00 37.88 168 LYS A N 1
ATOM 1349 C CA . LYS A 1 168 ? 38.252 -29.004 -0.729 1.00 37.88 168 LYS A CA 1
ATOM 1350 C C . LYS A 1 168 ? 39.611 -28.959 -1.429 1.00 37.88 168 LYS A C 1
ATOM 1352 O O . LYS A 1 168 ? 39.722 -29.464 -2.545 1.00 37.88 168 LYS A O 1
ATOM 1357 N N . LEU A 1 169 ? 40.603 -28.380 -0.764 1.00 41.00 169 LEU A N 1
ATOM 1358 C CA . LEU A 1 169 ? 42.005 -28.778 -0.871 1.00 41.00 169 LEU A CA 1
ATOM 1359 C C . LEU A 1 169 ? 42.406 -29.333 0.494 1.00 41.00 169 LEU A C 1
ATOM 1361 O O . LEU A 1 169 ? 41.982 -28.720 1.502 1.00 41.00 169 LEU A O 1
#

Organism: NCBI:txid1165861

Foldseek 3Di:
DDDDDDDDDDPDDLPPQDQQHCADDQFGGLVVLLLVQLLPDCLVVVCVPDPVCPVVLVVSCVSCVVRVNNSDHSVNSVVVVVLLLLLQLVLVCCVVCVVVVFDDDPNRTDDSVVVSCVSRVPNVSCCVRCVVVDDVVSNVVNVPPPPPCPVPVVVVPPPPPDPPPPDDD

Nearest PDB structures (foldseek):
  9gd3-assembly1_W  TM=4.019E-01  e=4.991E+00  Saccharomyces cerevisiae S288C
  5fu7-assembly1_A  TM=3.316E-01  e=4.486E+00  Homo sapiens

Solvent-accessible surface area (backbone atoms only — not comparable to full-atom values): 10430 Å² total; per-residue (Å²): 139,84,83,80,83,76,77,81,78,76,80,72,60,81,85,67,68,48,49,82,68,58,39,58,100,90,30,71,20,54,47,56,56,50,51,52,51,42,65,43,86,60,40,46,61,49,55,72,69,43,90,78,46,59,68,59,29,50,54,51,37,51,55,36,39,77,49,74,40,72,82,62,47,45,67,56,49,52,53,49,53,54,50,49,53,50,24,44,54,52,22,50,49,28,67,75,37,43,86,83,54,69,47,70,56,96,90,38,75,54,54,58,65,59,55,24,42,70,58,18,76,57,42,87,71,42,44,83,65,45,56,85,71,62,46,75,67,53,68,51,48,67,74,66,56,66,82,78,47,68,72,65,56,57,72,76,53,71,83,85,81,66,81,84,82,76,79,82,129

Mean predicted aligned error: 11.64 Å

Radius of gyration: 19.59 Å; Cα contacts (8 Å, |Δi|>4): 112; chains: 1; bounding box: 57×64×37 Å